Protein AF-A0A7V4MJG8-F1 (afdb_monomer_lite)

Structure (mmCIF, N/CA/C/O backbone):
data_AF-A0A7V4MJG8-F1
#
_entry.id   AF-A0A7V4MJG8-F1
#
loop_
_atom_site.group_PDB
_atom_site.id
_atom_site.type_symbol
_atom_site.label_atom_id
_atom_site.label_alt_id
_atom_site.label_comp_id
_atom_site.label_asym_id
_atom_site.label_entity_id
_atom_site.label_seq_id
_atom_site.pdbx_PDB_ins_code
_atom_site.Cartn_x
_atom_site.Cartn_y
_atom_site.Cartn_z
_atom_site.occupancy
_atom_site.B_iso_or_equiv
_atom_site.auth_seq_id
_atom_site.auth_comp_id
_atom_site.auth_asym_id
_atom_site.auth_atom_id
_atom_site.pdbx_PDB_model_num
ATOM 1 N N . MET A 1 1 ? 12.606 0.754 -35.079 1.00 36.66 1 MET A N 1
ATOM 2 C CA . MET A 1 1 ? 11.624 1.736 -34.566 1.00 36.66 1 MET A CA 1
ATOM 3 C C . MET A 1 1 ? 11.185 1.273 -33.185 1.00 36.66 1 MET A C 1
ATOM 5 O O . MET A 1 1 ? 10.649 0.181 -33.093 1.00 36.66 1 MET A O 1
ATOM 9 N N . ARG A 1 2 ? 11.483 2.028 -32.120 1.00 32.75 2 ARG A N 1
ATOM 10 C CA . ARG A 1 2 ? 10.959 1.767 -30.766 1.00 32.75 2 ARG A CA 1
ATOM 11 C C . ARG A 1 2 ? 9.805 2.747 -30.515 1.00 32.75 2 ARG A C 1
ATOM 13 O O . ARG A 1 2 ? 9.982 3.919 -30.858 1.00 32.75 2 ARG A O 1
ATOM 20 N N . PRO A 1 3 ? 8.649 2.321 -29.986 1.00 33.59 3 PRO A N 1
ATOM 21 C CA . PRO A 1 3 ? 7.562 3.246 -29.702 1.00 33.59 3 PRO A CA 1
ATOM 22 C C . PRO A 1 3 ? 7.971 4.173 -28.550 1.00 33.59 3 PRO A C 1
ATOM 24 O O . PRO A 1 3 ? 8.500 3.729 -27.533 1.00 33.59 3 PRO A O 1
ATOM 27 N N . ARG A 1 4 ? 7.762 5.479 -28.742 1.00 41.59 4 ARG A N 1
ATOM 28 C CA . ARG A 1 4 ? 7.875 6.488 -27.685 1.00 41.59 4 ARG A CA 1
ATOM 29 C C . ARG A 1 4 ? 6.667 6.323 -26.768 1.00 41.59 4 ARG A C 1
ATOM 31 O O . ARG A 1 4 ? 5.539 6.465 -27.235 1.00 41.59 4 ARG A O 1
ATOM 38 N N . VAL A 1 5 ? 6.907 6.011 -25.497 1.00 37.72 5 VAL A N 1
ATOM 39 C CA . VAL A 1 5 ? 5.868 5.999 -24.460 1.00 37.72 5 VAL A CA 1
ATOM 40 C C . VAL A 1 5 ? 5.345 7.429 -24.333 1.00 37.72 5 VAL A C 1
ATOM 42 O O . VAL A 1 5 ? 6.097 8.353 -24.023 1.00 37.72 5 VAL A O 1
ATOM 45 N N . GLY A 1 6 ? 4.086 7.613 -24.722 1.00 36.56 6 GLY A N 1
ATOM 46 C CA . GLY A 1 6 ? 3.422 8.905 -24.784 1.00 36.56 6 GLY A CA 1
ATOM 47 C C . GLY A 1 6 ? 3.215 9.508 -23.398 1.00 36.56 6 GLY A C 1
ATOM 48 O O . GLY A 1 6 ? 2.909 8.812 -22.436 1.00 36.56 6 GLY A O 1
ATOM 49 N N . ILE A 1 7 ? 3.385 10.825 -23.347 1.00 41.25 7 ILE A N 1
ATOM 50 C CA . ILE A 1 7 ? 3.084 11.721 -22.231 1.00 41.25 7 ILE A CA 1
ATOM 51 C C . ILE A 1 7 ? 1.662 11.446 -21.712 1.00 41.25 7 ILE A C 1
ATOM 53 O O . ILE A 1 7 ? 0.696 11.562 -22.466 1.00 41.25 7 ILE A O 1
ATOM 57 N N . ILE A 1 8 ? 1.540 11.094 -20.430 1.00 45.66 8 ILE A N 1
ATOM 58 C CA . ILE A 1 8 ? 0.254 10.983 -19.732 1.00 45.66 8 ILE A CA 1
ATOM 59 C C . ILE A 1 8 ? -0.280 12.406 -19.514 1.00 45.66 8 ILE A C 1
ATOM 61 O O . ILE A 1 8 ? 0.387 13.247 -18.913 1.00 45.66 8 ILE A O 1
ATOM 65 N N . ILE A 1 9 ? -1.468 12.689 -20.051 1.00 39.28 9 ILE A N 1
ATOM 66 C CA . ILE A 1 9 ? -2.160 13.975 -19.910 1.00 39.28 9 ILE A CA 1
ATOM 67 C C . ILE A 1 9 ? -2.747 14.049 -18.494 1.00 39.28 9 ILE A C 1
ATOM 69 O O . ILE A 1 9 ? -3.646 13.278 -18.163 1.00 39.28 9 ILE A O 1
ATOM 73 N N . PHE A 1 10 ? -2.257 14.977 -17.668 1.00 41.47 10 PHE A N 1
ATOM 74 C CA . PHE A 1 10 ? -2.849 15.285 -16.363 1.00 41.47 10 PHE A CA 1
ATOM 75 C C . PHE A 1 10 ? -4.221 15.943 -16.563 1.00 41.47 10 PHE A C 1
ATOM 77 O O . PHE A 1 10 ? -4.319 17.043 -17.110 1.00 41.47 10 PHE A O 1
ATOM 84 N N . ARG A 1 11 ? -5.287 15.262 -16.136 1.00 45.50 11 ARG A N 1
ATOM 85 C CA . ARG A 1 11 ? -6.617 15.859 -15.957 1.00 45.50 11 ARG A CA 1
ATOM 86 C C . ARG A 1 11 ? -6.638 16.582 -14.604 1.00 45.50 11 ARG A C 1
ATOM 88 O O . ARG A 1 11 ? -5.911 16.199 -13.693 1.00 45.50 11 ARG A O 1
ATOM 95 N N . GLU A 1 12 ? -7.419 17.651 -14.486 1.00 36.53 12 GLU A N 1
ATOM 96 C CA . GLU A 1 12 ? -7.541 18.433 -13.250 1.00 36.53 12 GLU A CA 1
ATOM 97 C C . GLU A 1 12 ? -8.187 17.578 -12.144 1.00 36.53 12 GLU A C 1
ATOM 99 O O . GLU A 1 12 ? -9.383 17.286 -12.190 1.00 36.53 12 GLU A O 1
ATOM 104 N N . ILE A 1 13 ? -7.368 17.130 -11.188 1.00 46.81 13 ILE A N 1
ATOM 105 C CA . ILE A 1 13 ? -7.771 16.238 -10.097 1.00 46.81 13 ILE A CA 1
ATOM 106 C C . ILE A 1 13 ? -8.425 17.063 -8.986 1.00 46.81 13 ILE A C 1
ATOM 108 O O . ILE A 1 13 ? -7.789 17.950 -8.409 1.00 46.81 13 ILE A O 1
ATOM 112 N N . LYS A 1 14 ? -9.684 16.771 -8.639 1.00 46.91 14 LYS A N 1
ATOM 113 C CA . LYS A 1 14 ? -10.296 17.331 -7.422 1.00 46.91 14 LYS A CA 1
ATOM 114 C C . LYS A 1 14 ? -9.625 16.699 -6.200 1.00 46.91 14 LYS A C 1
ATOM 116 O O . LYS A 1 14 ? -9.499 15.480 -6.142 1.00 46.91 14 LYS A O 1
ATOM 121 N N . MET A 1 15 ? -9.224 17.517 -5.222 1.00 53.06 15 MET A N 1
ATOM 122 C CA . MET A 1 15 ? -8.421 17.082 -4.064 1.00 53.06 15 MET A CA 1
ATOM 123 C C . MET A 1 15 ? -9.049 15.906 -3.290 1.00 53.06 15 MET A C 1
ATOM 125 O O . MET A 1 15 ? -8.324 15.037 -2.815 1.00 53.06 15 MET A O 1
ATOM 129 N N . ASP A 1 16 ? -10.383 15.833 -3.247 1.00 57.41 16 ASP A N 1
ATOM 130 C CA . ASP A 1 16 ? -11.144 14.770 -2.573 1.00 57.41 16 ASP A CA 1
ATOM 131 C C . ASP A 1 16 ? -10.968 13.380 -3.220 1.00 57.41 16 ASP A C 1
ATOM 133 O O . ASP A 1 16 ? -11.203 12.364 -2.571 1.00 57.41 16 ASP A O 1
ATOM 137 N N . ASN A 1 17 ? -10.507 13.331 -4.476 1.00 73.69 17 ASN A N 1
ATOM 138 C CA . ASN A 1 17 ? -10.297 12.108 -5.256 1.00 73.69 17 ASN A CA 1
ATOM 139 C C 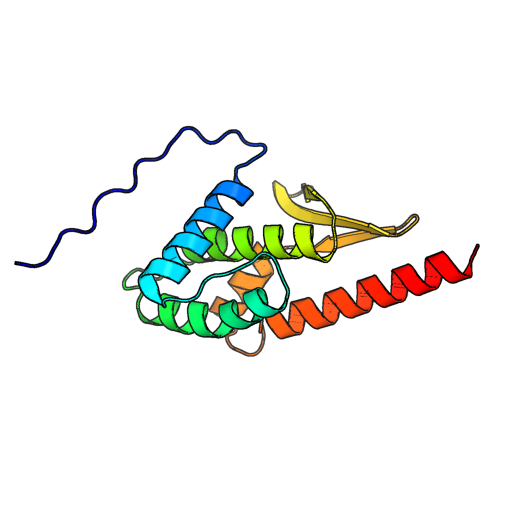. ASN A 1 17 ? -8.822 11.859 -5.599 1.00 73.69 17 ASN A C 1
ATOM 141 O O . ASN A 1 17 ? -8.526 10.942 -6.362 1.00 73.69 17 ASN A O 1
ATOM 145 N N . TYR A 1 18 ? -7.891 12.655 -5.059 1.00 87.69 18 TYR A N 1
ATOM 146 C CA . TYR A 1 18 ? -6.494 12.627 -5.495 1.00 87.69 18 TYR A CA 1
ATOM 147 C C . TYR A 1 18 ? -5.878 11.229 -5.412 1.00 87.69 18 TYR A C 1
ATOM 149 O O . TYR A 1 18 ? -5.375 10.714 -6.408 1.00 87.69 18 TYR A O 1
ATOM 157 N N . PHE A 1 19 ? -5.984 10.567 -4.262 1.00 94.94 19 PHE A N 1
ATOM 158 C CA . PHE A 1 19 ? -5.430 9.221 -4.100 1.00 94.94 19 PHE A CA 1
ATOM 159 C C . PHE A 1 19 ? -6.237 8.144 -4.817 1.00 94.94 19 PHE A C 1
ATOM 161 O O . PHE A 1 19 ? -5.644 7.206 -5.339 1.00 94.94 19 PHE A O 1
ATOM 168 N N . SER A 1 20 ? -7.556 8.296 -4.931 1.00 94.25 20 SER A N 1
ATOM 169 C CA . SER A 1 20 ? -8.375 7.369 -5.714 1.00 94.25 20 SER A CA 1
ATOM 170 C C . SER A 1 20 ? -7.965 7.367 -7.192 1.00 94.25 20 SER A C 1
ATOM 172 O O . SER A 1 20 ? -7.867 6.306 -7.797 1.00 94.25 20 SER A O 1
ATOM 174 N N . GLU A 1 21 ? -7.619 8.518 -7.773 1.00 94.62 21 GLU A N 1
ATOM 175 C CA . GLU A 1 21 ? -7.139 8.577 -9.159 1.00 94.62 21 GLU A CA 1
ATOM 176 C C . GLU A 1 21 ? -5.772 7.898 -9.340 1.00 94.62 21 GLU A C 1
ATOM 178 O O . GLU A 1 21 ? -5.594 7.121 -10.278 1.00 94.62 21 GLU A O 1
ATOM 183 N N . TYR A 1 22 ? -4.817 8.108 -8.426 1.00 95.88 22 TYR A N 1
ATOM 184 C CA . TYR A 1 22 ? -3.533 7.389 -8.476 1.00 95.88 22 TYR A CA 1
ATOM 185 C C . TYR A 1 22 ? -3.684 5.888 -8.222 1.00 95.88 22 TYR A C 1
ATOM 187 O O . TYR A 1 22 ? -2.953 5.095 -8.819 1.00 95.88 22 TYR A O 1
ATOM 195 N N . ALA A 1 23 ? -4.630 5.488 -7.371 1.00 97.12 23 ALA A N 1
ATOM 196 C CA . ALA A 1 23 ? -4.968 4.090 -7.161 1.00 97.12 23 ALA A CA 1
ATOM 197 C C . ALA A 1 23 ? -5.505 3.451 -8.451 1.00 97.12 23 ALA A C 1
ATOM 199 O O . ALA A 1 23 ? -5.015 2.395 -8.846 1.00 97.12 23 ALA A O 1
ATOM 200 N N . GLU A 1 24 ? -6.416 4.111 -9.171 1.00 96.94 24 GLU A N 1
ATOM 201 C CA . GLU A 1 24 ? -6.909 3.615 -10.464 1.00 96.94 24 GLU A CA 1
ATOM 202 C C . GLU A 1 24 ? -5.805 3.566 -11.528 1.00 96.94 24 GLU A C 1
ATOM 204 O O . GLU A 1 24 ? -5.673 2.567 -12.236 1.00 96.94 24 GLU A O 1
ATOM 209 N N . ILE A 1 25 ? -4.936 4.581 -11.598 1.00 95.81 25 ILE A N 1
ATOM 210 C CA . ILE A 1 25 ? -3.766 4.550 -12.491 1.00 95.81 25 ILE A CA 1
ATOM 211 C C . ILE A 1 25 ? -2.875 3.346 -12.166 1.00 95.81 25 ILE A C 1
ATOM 213 O O . ILE A 1 25 ? -2.389 2.676 -13.084 1.00 95.81 25 ILE A O 1
ATOM 217 N N . ASN A 1 26 ? -2.655 3.046 -10.882 1.00 96.56 26 ASN A N 1
ATOM 218 C CA . ASN A 1 26 ? -1.896 1.870 -10.468 1.00 96.56 26 ASN A CA 1
ATOM 219 C C . ASN A 1 26 ? -2.573 0.576 -10.946 1.00 96.56 26 ASN A C 1
ATOM 221 O O . ASN A 1 26 ? -1.908 -0.228 -11.600 1.00 96.56 26 ASN A O 1
ATOM 225 N N . ARG A 1 27 ? -3.883 0.413 -10.718 1.00 97.94 27 ARG A N 1
ATOM 226 C CA . ARG A 1 27 ? -4.659 -0.753 -11.181 1.00 97.94 27 ARG A CA 1
ATOM 227 C C . ARG A 1 27 ? -4.555 -0.948 -12.689 1.00 97.94 27 ARG A C 1
ATOM 229 O O . ARG A 1 27 ? -4.219 -2.038 -13.149 1.00 97.94 27 ARG A O 1
ATOM 236 N N . GLU A 1 28 ? -4.775 0.111 -13.464 1.00 97.56 28 GLU A N 1
ATOM 237 C CA . GLU A 1 28 ? -4.667 0.055 -14.921 1.00 97.56 28 GLU A CA 1
ATOM 238 C C . GLU A 1 28 ? -3.254 -0.298 -15.389 1.00 97.56 28 GLU A C 1
ATOM 240 O O . GLU A 1 28 ? -3.081 -1.056 -16.345 1.00 97.56 28 GLU A O 1
ATOM 245 N N . THR A 1 29 ? -2.238 0.271 -14.741 1.00 93.75 29 THR A N 1
ATOM 246 C CA . THR A 1 29 ? -0.834 0.020 -15.077 1.00 93.75 29 THR A CA 1
ATOM 247 C C . THR A 1 29 ? -0.475 -1.429 -14.793 1.00 93.75 29 THR A C 1
ATOM 249 O O . THR A 1 29 ? 0.117 -2.088 -15.647 1.00 93.75 29 THR A O 1
ATOM 252 N N . VAL A 1 30 ? -0.884 -1.950 -13.635 1.00 95.62 30 VAL A N 1
ATOM 253 C CA . VAL A 1 30 ? -0.663 -3.347 -13.264 1.00 95.62 30 VAL A CA 1
ATOM 254 C C . VAL A 1 30 ? -1.388 -4.283 -14.226 1.00 95.62 30 VAL A C 1
ATOM 256 O O . VAL A 1 30 ? -0.770 -5.221 -14.729 1.00 95.62 30 VAL A O 1
ATOM 259 N N . LYS A 1 31 ? -2.640 -3.986 -14.586 1.00 97.25 31 LYS A N 1
ATOM 260 C CA . LYS A 1 31 ? -3.379 -4.783 -15.569 1.00 97.25 31 LYS A CA 1
ATOM 261 C C . LYS A 1 31 ? -2.685 -4.805 -16.927 1.00 97.25 31 LYS A C 1
ATOM 263 O O . LYS A 1 31 ? -2.540 -5.865 -17.522 1.00 97.25 31 LYS A O 1
ATOM 268 N N . LYS A 1 32 ? -2.215 -3.656 -17.415 1.00 96.19 32 LYS A N 1
ATOM 269 C CA . LYS A 1 32 ? -1.533 -3.560 -18.718 1.00 96.19 32 LYS A CA 1
ATOM 270 C C . LYS A 1 32 ? -0.164 -4.247 -18.721 1.00 96.19 32 LYS A C 1
ATOM 272 O O . LYS A 1 32 ? 0.199 -4.839 -19.732 1.00 96.19 32 LYS A O 1
ATOM 277 N N . ALA A 1 33 ? 0.598 -4.143 -17.633 1.00 93.62 33 ALA A N 1
ATOM 278 C CA . ALA A 1 33 ? 1.974 -4.638 -17.571 1.00 93.62 33 ALA A CA 1
ATOM 279 C C . ALA A 1 33 ? 2.083 -6.110 -17.139 1.00 93.62 33 ALA A C 1
ATOM 281 O O . ALA A 1 33 ? 2.990 -6.803 -17.591 1.00 93.62 33 ALA A O 1
ATOM 282 N N . PHE A 1 34 ? 1.166 -6.586 -16.294 1.00 94.50 34 PHE A N 1
ATOM 283 C CA . PHE A 1 34 ? 1.238 -7.908 -15.659 1.00 94.50 34 PHE A CA 1
ATOM 284 C C . PHE A 1 34 ? 0.017 -8.797 -15.933 1.00 94.50 34 PHE A C 1
ATOM 286 O O . PHE A 1 34 ? -0.006 -9.934 -15.479 1.00 94.50 34 PHE A O 1
ATOM 293 N N . ASP A 1 35 ? -1.002 -8.293 -16.637 1.00 96.69 35 ASP A N 1
ATOM 294 C CA . ASP A 1 35 ? -2.304 -8.954 -16.841 1.00 96.69 35 ASP A CA 1
ATOM 295 C C . ASP A 1 35 ? -3.072 -9.285 -15.540 1.00 96.69 35 ASP A C 1
ATOM 297 O O . ASP A 1 35 ? -4.059 -10.021 -15.538 1.00 96.69 35 ASP A O 1
ATOM 301 N N . ILE A 1 36 ? -2.682 -8.669 -14.422 1.00 97.00 36 ILE A N 1
ATOM 302 C CA . ILE A 1 36 ? -3.323 -8.836 -13.112 1.00 97.00 36 ILE A CA 1
ATOM 303 C C . ILE A 1 36 ? -4.402 -7.766 -12.940 1.00 97.00 36 ILE A C 1
ATOM 305 O O . ILE A 1 36 ? -4.118 -6.574 -13.031 1.00 97.00 36 ILE A O 1
ATOM 309 N N . ASP A 1 37 ? -5.641 -8.184 -12.684 1.00 97.25 37 ASP A N 1
ATOM 310 C CA . ASP A 1 37 ? -6.720 -7.266 -12.311 1.00 97.25 37 ASP A CA 1
ATOM 311 C C . ASP A 1 37 ? -6.747 -7.110 -10.789 1.00 97.25 37 ASP A C 1
ATOM 313 O O . ASP A 1 37 ? -7.055 -8.054 -10.061 1.00 97.25 37 ASP A O 1
ATOM 317 N N . LEU A 1 38 ? -6.354 -5.933 -10.307 1.00 97.44 38 LEU A N 1
ATOM 318 C CA . LEU A 1 38 ? -6.341 -5.632 -8.881 1.00 97.44 38 LEU A CA 1
ATOM 319 C C . LEU A 1 38 ? -7.724 -5.148 -8.443 1.00 97.44 38 LEU A C 1
ATOM 321 O O . LEU A 1 38 ? -8.287 -4.241 -9.051 1.00 97.44 38 LEU A O 1
ATOM 325 N N . GLY A 1 39 ? -8.243 -5.693 -7.348 1.00 97.19 39 GLY A N 1
ATOM 326 C CA . GLY A 1 39 ? -9.355 -5.130 -6.583 1.00 97.19 39 GLY A CA 1
ATOM 327 C C . GLY A 1 39 ? -8.869 -4.383 -5.338 1.00 97.19 39 GLY A C 1
ATOM 328 O O . GLY A 1 39 ? -7.703 -4.447 -4.966 1.00 97.19 39 GLY A O 1
ATOM 329 N N . TYR A 1 40 ? -9.769 -3.698 -4.638 1.00 97.25 40 TYR A N 1
ATOM 330 C CA . TYR A 1 40 ? -9.461 -3.085 -3.340 1.00 97.25 40 TYR A CA 1
ATOM 331 C C . TYR A 1 40 ? -9.697 -4.086 -2.203 1.00 97.25 40 TYR A C 1
ATOM 333 O O . TYR A 1 40 ? -10.628 -3.947 -1.418 1.00 97.25 40 TYR A O 1
ATOM 341 N N . ASN A 1 41 ? -8.891 -5.151 -2.177 1.00 95.69 41 ASN A N 1
ATOM 342 C CA . ASN A 1 41 ? -9.006 -6.253 -1.221 1.00 95.69 41 ASN A CA 1
ATOM 343 C C . ASN A 1 41 ? -7.630 -6.817 -0.821 1.00 95.69 41 ASN A C 1
ATOM 345 O O . ASN A 1 41 ? -6.607 -6.524 -1.444 1.00 95.69 41 ASN A O 1
ATOM 349 N N . GLU A 1 42 ? -7.609 -7.646 0.223 1.00 95.62 42 GLU A N 1
ATOM 350 C CA . GLU A 1 42 ? -6.377 -8.239 0.762 1.00 95.62 42 GLU A CA 1
ATOM 351 C C . GLU A 1 42 ? -5.619 -9.111 -0.252 1.00 95.62 42 GLU A C 1
ATOM 353 O O . GLU A 1 42 ? -4.390 -9.067 -0.299 1.00 95.62 42 GLU A O 1
ATOM 358 N N . GLU A 1 43 ? -6.333 -9.857 -1.100 1.00 96.75 43 GLU A N 1
ATOM 359 C CA . GLU A 1 43 ? -5.719 -10.654 -2.171 1.00 96.75 43 GLU A CA 1
ATOM 360 C C . GLU A 1 43 ? -4.874 -9.769 -3.096 1.00 96.75 43 GLU A C 1
ATOM 362 O O . GLU A 1 43 ? -3.714 -10.072 -3.378 1.00 96.75 43 GLU A O 1
ATOM 367 N N . SER A 1 44 ? -5.417 -8.616 -3.485 1.00 97.81 44 SER A N 1
ATOM 368 C CA . SER A 1 44 ? -4.745 -7.666 -4.370 1.00 97.81 44 SER A CA 1
ATOM 369 C C . SER A 1 44 ? -3.549 -6.986 -3.709 1.00 97.81 44 SER A C 1
ATOM 371 O O . SER A 1 44 ? -2.524 -6.766 -4.356 1.00 97.81 44 SER A O 1
ATOM 373 N N . ILE A 1 45 ? -3.627 -6.724 -2.399 1.00 97.94 45 ILE A N 1
ATOM 374 C CA . ILE A 1 45 ? -2.477 -6.269 -1.601 1.00 97.94 45 ILE A CA 1
ATOM 375 C C . ILE A 1 45 ? -1.335 -7.299 -1.663 1.00 97.94 45 ILE A C 1
ATOM 377 O O . ILE A 1 45 ? -0.160 -6.925 -1.699 1.00 97.94 45 ILE A O 1
ATOM 381 N N . GLY A 1 46 ? -1.663 -8.592 -1.733 1.00 97.19 46 GLY A N 1
ATOM 382 C CA . GLY A 1 46 ? -0.692 -9.677 -1.861 1.00 97.19 46 GLY A CA 1
ATOM 383 C C . GLY A 1 46 ? 0.174 -9.614 -3.121 1.00 97.19 46 GLY A C 1
ATOM 384 O O . GLY A 1 46 ? 1.323 -10.059 -3.088 1.00 97.19 46 GLY A O 1
ATOM 385 N N . PHE A 1 47 ? -0.315 -9.001 -4.202 1.00 97.81 47 PHE A N 1
ATOM 386 C CA . PHE A 1 47 ? 0.459 -8.825 -5.432 1.00 97.81 47 PHE A CA 1
ATOM 387 C C . PHE A 1 47 ? 1.427 -7.636 -5.387 1.00 97.81 47 PHE A C 1
ATOM 389 O O . PHE A 1 47 ? 2.343 -7.575 -6.205 1.00 97.81 47 PHE A O 1
ATOM 396 N N . LEU A 1 48 ? 1.289 -6.705 -4.436 1.00 97.25 48 LEU A N 1
ATOM 397 C CA . LEU A 1 48 ? 2.109 -5.488 -4.435 1.00 97.25 48 LEU A CA 1
ATOM 398 C C . LEU A 1 48 ? 3.586 -5.779 -4.183 1.00 97.25 48 LEU A C 1
ATOM 400 O O . LEU A 1 48 ? 4.436 -5.205 -4.851 1.00 97.25 48 LEU A O 1
ATOM 404 N N . ASP A 1 49 ? 3.905 -6.686 -3.258 1.00 96.88 49 ASP A N 1
ATOM 405 C CA . ASP A 1 49 ? 5.294 -7.027 -2.938 1.00 96.88 49 ASP A CA 1
ATOM 406 C C . ASP A 1 49 ? 6.103 -7.507 -4.164 1.00 96.88 49 ASP A C 1
ATOM 408 O O . ASP A 1 49 ? 7.178 -6.947 -4.391 1.00 96.88 49 ASP A O 1
ATOM 412 N N . PRO A 1 50 ? 5.650 -8.510 -4.948 1.00 96.31 50 PRO A N 1
ATOM 413 C CA . PRO A 1 50 ? 6.374 -8.943 -6.144 1.00 96.31 50 PRO A CA 1
ATOM 414 C C . PRO A 1 50 ? 6.327 -7.921 -7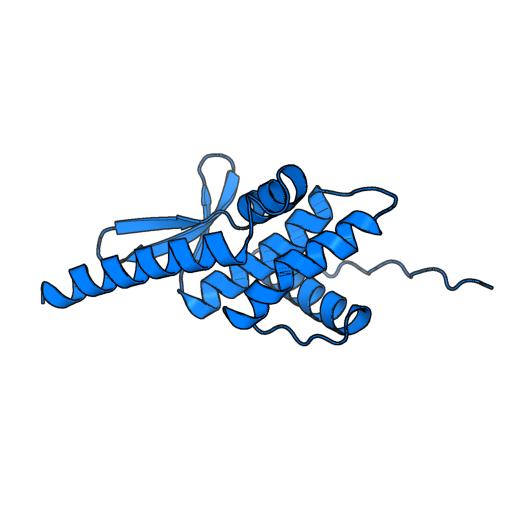.288 1.00 96.31 50 PRO A C 1
ATOM 416 O O . PRO A 1 50 ? 7.321 -7.767 -7.993 1.00 96.31 50 PRO A O 1
ATOM 419 N N . ILE A 1 51 ? 5.221 -7.188 -7.463 1.00 96.12 51 ILE A N 1
ATOM 420 C CA . ILE A 1 51 ? 5.129 -6.155 -8.507 1.00 96.12 51 ILE A CA 1
ATOM 421 C C . ILE A 1 51 ? 6.104 -5.007 -8.217 1.00 96.12 51 ILE A C 1
ATOM 423 O O . ILE A 1 51 ? 6.779 -4.536 -9.128 1.00 96.12 51 ILE A O 1
ATOM 427 N N . ILE A 1 52 ? 6.207 -4.560 -6.962 1.00 94.81 52 ILE A N 1
ATOM 428 C CA . ILE A 1 52 ? 7.151 -3.509 -6.561 1.00 94.81 52 ILE A CA 1
ATOM 429 C C . ILE A 1 52 ? 8.589 -3.954 -6.817 1.00 94.81 52 ILE A C 1
ATOM 431 O O . ILE A 1 52 ? 9.370 -3.148 -7.315 1.00 94.81 52 ILE A O 1
ATOM 435 N N . ASP A 1 53 ? 8.939 -5.211 -6.517 1.00 93.62 53 ASP A N 1
ATOM 436 C CA . ASP A 1 53 ? 10.278 -5.736 -6.809 1.00 93.62 53 ASP A CA 1
ATOM 437 C C . ASP A 1 53 ? 10.594 -5.647 -8.315 1.00 93.62 53 ASP A C 1
ATOM 439 O O . ASP A 1 53 ? 11.666 -5.162 -8.683 1.00 93.62 53 ASP A O 1
ATOM 443 N N . GLU A 1 54 ? 9.653 -6.038 -9.181 1.00 92.94 54 GLU A N 1
ATOM 444 C CA . GLU A 1 54 ? 9.830 -5.983 -10.639 1.00 92.94 54 GLU A CA 1
ATOM 445 C C . GLU A 1 54 ? 9.916 -4.537 -11.154 1.00 92.94 54 GLU A C 1
ATOM 447 O O . GLU A 1 54 ? 10.859 -4.167 -11.854 1.00 92.94 54 GLU A O 1
ATOM 452 N N . VAL A 1 55 ? 8.967 -3.680 -10.766 1.00 90.19 55 VAL A N 1
ATOM 453 C CA . VAL A 1 55 ? 8.930 -2.269 -11.183 1.00 90.19 55 VAL A CA 1
ATOM 454 C C . VAL A 1 55 ? 10.186 -1.531 -10.719 1.00 90.19 55 VAL A C 1
ATOM 456 O O . VAL A 1 55 ? 10.749 -0.734 -11.470 1.00 90.19 55 VAL A O 1
ATOM 459 N N . TRP A 1 56 ? 10.654 -1.798 -9.499 1.00 90.19 56 TRP A N 1
ATOM 460 C CA . TRP A 1 56 ? 11.865 -1.182 -8.964 1.00 90.19 56 TRP A CA 1
ATOM 461 C C . TRP A 1 56 ? 13.132 -1.653 -9.679 1.00 90.19 56 TRP A C 1
ATOM 463 O O . TRP A 1 56 ? 14.043 -0.851 -9.891 1.00 90.19 56 TRP A O 1
ATOM 473 N N . ALA A 1 57 ? 13.193 -2.928 -10.072 1.00 88.56 57 ALA A N 1
ATOM 474 C CA . ALA A 1 57 ? 14.313 -3.478 -10.828 1.00 88.56 57 ALA A CA 1
ATOM 475 C C . ALA A 1 57 ? 14.395 -2.912 -12.256 1.00 88.56 57 ALA A C 1
ATOM 477 O O . ALA A 1 57 ? 15.497 -2.679 -12.750 1.00 88.56 57 ALA A O 1
ATOM 478 N N . LEU A 1 58 ? 13.248 -2.661 -12.895 1.00 83.94 58 LEU A N 1
ATOM 479 C CA . LEU A 1 58 ? 13.151 -2.138 -14.264 1.00 83.94 58 LEU A CA 1
ATOM 480 C C . LEU A 1 58 ? 13.247 -0.606 -14.362 1.00 83.94 58 LEU A C 1
ATOM 482 O O . LEU A 1 58 ? 13.362 -0.063 -15.460 1.00 83.94 58 LEU A O 1
ATOM 486 N N . SER A 1 59 ? 13.162 0.113 -13.242 1.00 78.00 59 SER A N 1
ATOM 487 C CA . SER A 1 59 ? 13.168 1.577 -13.240 1.00 78.00 59 SER A CA 1
ATOM 488 C C . SER A 1 59 ? 14.584 2.136 -13.410 1.00 78.00 59 SER A C 1
ATOM 490 O O . SER A 1 59 ? 15.333 2.254 -12.439 1.00 78.00 59 SER A O 1
ATOM 492 N N . ASP A 1 60 ? 14.924 2.559 -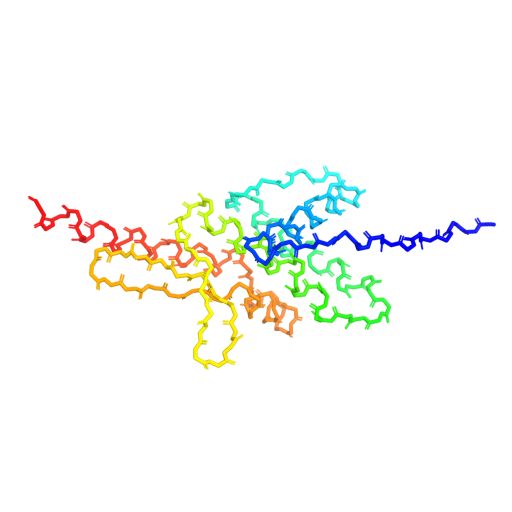14.633 1.00 68.38 60 ASP A N 1
ATOM 493 C CA . ASP A 1 60 ? 16.209 3.204 -14.966 1.00 68.38 60 ASP A CA 1
ATOM 494 C C . ASP A 1 60 ? 16.508 4.441 -14.096 1.00 68.38 60 ASP A C 1
ATOM 496 O O . ASP A 1 60 ? 17.664 4.752 -13.811 1.00 68.38 60 ASP A O 1
ATOM 500 N N . ALA A 1 61 ? 15.460 5.151 -13.662 1.00 61.62 61 ALA A N 1
ATOM 501 C CA . ALA A 1 61 ? 15.563 6.389 -12.891 1.00 61.62 61 ALA A CA 1
ATOM 502 C C . ALA A 1 61 ? 15.289 6.220 -11.387 1.00 61.62 61 ALA A C 1
ATOM 504 O O . ALA A 1 61 ? 15.430 7.197 -10.654 1.00 61.62 61 ALA A O 1
ATOM 505 N N . LYS A 1 62 ? 14.900 5.020 -10.922 1.00 70.81 62 LYS A N 1
ATOM 506 C CA . LYS A 1 62 ? 14.569 4.725 -9.514 1.00 70.81 62 LYS A CA 1
ATOM 507 C C . LYS A 1 62 ? 13.796 5.858 -8.825 1.00 70.81 62 LYS A C 1
ATOM 509 O O . LYS A 1 62 ? 14.199 6.373 -7.782 1.00 70.81 62 LYS A O 1
ATOM 514 N N . ASP A 1 63 ? 12.671 6.248 -9.421 1.00 86.81 63 ASP A N 1
ATOM 515 C CA . ASP A 1 63 ? 11.814 7.306 -8.882 1.00 86.81 63 ASP A CA 1
ATOM 516 C C . ASP A 1 63 ? 10.975 6.781 -7.708 1.00 86.81 63 ASP A C 1
ATOM 518 O O . ASP A 1 63 ? 9.813 6.389 -7.852 1.00 86.81 63 ASP A O 1
ATOM 522 N N . LEU A 1 64 ? 11.605 6.762 -6.530 1.00 90.94 64 LEU A N 1
ATOM 523 C CA . LEU A 1 64 ? 10.986 6.352 -5.272 1.00 90.94 64 LEU A CA 1
ATOM 524 C C . LEU A 1 64 ? 9.673 7.101 -5.033 1.00 90.94 64 LEU A C 1
ATOM 526 O O . LEU A 1 64 ? 8.693 6.490 -4.626 1.00 90.94 64 LEU A O 1
ATOM 530 N N . LYS A 1 65 ? 9.626 8.405 -5.325 1.00 91.69 65 LYS A N 1
ATOM 531 C CA . LYS A 1 65 ? 8.459 9.238 -5.032 1.00 91.69 65 LYS A CA 1
ATOM 532 C C . LYS A 1 65 ? 7.253 8.822 -5.869 1.00 91.69 65 LYS A C 1
ATOM 534 O O . LYS A 1 65 ? 6.163 8.672 -5.321 1.00 91.69 65 LYS A O 1
ATOM 539 N N . SER A 1 66 ? 7.435 8.618 -7.171 1.00 90.94 66 SER A N 1
ATOM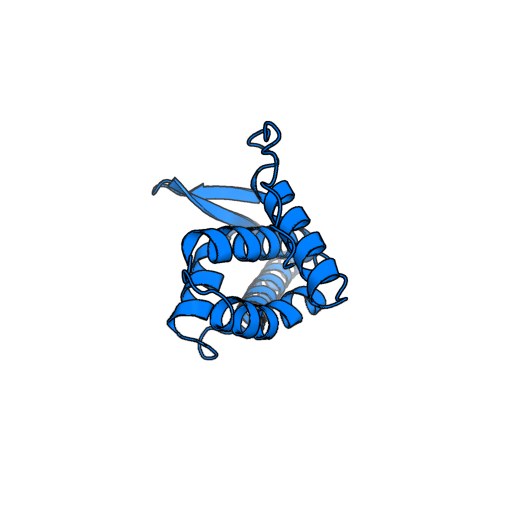 540 C CA . SER A 1 66 ? 6.336 8.218 -8.059 1.00 90.94 66 SER A CA 1
ATOM 541 C C . SER A 1 66 ? 5.833 6.806 -7.764 1.00 90.94 66 SER A C 1
ATOM 543 O O . SER A 1 66 ? 4.624 6.573 -7.760 1.00 90.94 66 SER A O 1
ATOM 545 N N . ILE A 1 67 ? 6.739 5.870 -7.459 1.00 92.50 67 ILE A N 1
ATOM 546 C CA . ILE A 1 67 ? 6.365 4.498 -7.085 1.00 92.50 67 ILE A CA 1
ATOM 547 C C . ILE A 1 67 ? 5.619 4.513 -5.749 1.00 92.50 67 ILE A C 1
ATOM 549 O O . ILE A 1 67 ? 4.519 3.969 -5.659 1.00 92.50 67 ILE A O 1
ATOM 553 N N . THR A 1 68 ? 6.154 5.196 -4.737 1.00 95.75 68 THR A N 1
ATOM 554 C CA . THR A 1 68 ? 5.480 5.372 -3.448 1.00 95.75 68 THR A CA 1
ATOM 555 C C . THR A 1 68 ? 4.098 5.983 -3.616 1.00 95.75 68 THR A C 1
ATOM 557 O O . THR A 1 68 ? 3.149 5.490 -3.016 1.00 95.75 68 THR A O 1
ATOM 560 N N . LEU A 1 69 ? 3.951 7.014 -4.450 1.00 95.56 69 LEU A N 1
ATOM 561 C CA . LEU A 1 69 ? 2.658 7.646 -4.677 1.00 95.56 69 LEU A CA 1
ATOM 562 C C . LEU A 1 69 ? 1.653 6.669 -5.297 1.00 95.56 69 LEU A C 1
ATOM 564 O O . LEU A 1 69 ? 0.548 6.548 -4.779 1.00 95.56 69 LEU A O 1
ATOM 568 N N . LEU A 1 70 ? 2.018 5.947 -6.359 1.00 95.25 70 LEU A N 1
ATOM 569 C CA . LEU A 1 70 ? 1.109 5.013 -7.034 1.00 95.25 70 LEU A CA 1
ATOM 570 C C . LEU A 1 70 ? 0.706 3.842 -6.132 1.00 95.25 70 LEU A C 1
ATOM 572 O O . LEU A 1 70 ? -0.480 3.593 -5.918 1.00 95.25 70 LEU A O 1
ATOM 576 N N . PHE A 1 71 ? 1.693 3.135 -5.584 1.00 97.69 71 PHE A N 1
ATOM 577 C CA . PHE A 1 71 ? 1.445 1.951 -4.763 1.00 97.69 71 PHE A CA 1
ATOM 578 C C . PHE A 1 71 ? 0.865 2.314 -3.394 1.00 97.69 71 PHE A C 1
ATOM 580 O O . PHE A 1 71 ? 0.013 1.592 -2.884 1.00 97.69 71 PHE A O 1
ATOM 587 N N . GLY A 1 72 ? 1.282 3.438 -2.807 1.00 97.94 72 GLY A N 1
ATOM 588 C CA . GLY A 1 72 ? 0.754 3.930 -1.536 1.00 97.94 72 GLY A CA 1
ATOM 589 C C . GLY A 1 72 ? -0.691 4.404 -1.663 1.00 97.94 72 GLY A C 1
ATOM 590 O O . GLY A 1 72 ? -1.503 4.110 -0.790 1.00 97.94 72 GLY A O 1
ATOM 591 N N . SER A 1 73 ? -1.048 5.045 -2.780 1.00 98.00 73 SER A N 1
ATOM 592 C CA . SER A 1 73 ? -2.442 5.421 -3.049 1.00 98.00 73 SER A CA 1
ATOM 593 C C . SER A 1 73 ? -3.327 4.187 -3.196 1.00 98.00 73 SER A C 1
ATOM 595 O O . SER A 1 73 ? -4.362 4.102 -2.540 1.00 98.00 73 SER A O 1
ATOM 597 N N . PHE A 1 74 ? -2.891 3.193 -3.980 1.00 98.31 74 PHE A N 1
ATOM 598 C CA . PHE A 1 74 ? -3.615 1.927 -4.106 1.00 98.31 74 PHE A CA 1
ATOM 599 C C . PHE A 1 74 ? -3.768 1.213 -2.758 1.00 98.31 74 PHE A C 1
ATOM 601 O O . PHE A 1 74 ? -4.870 0.798 -2.405 1.00 98.31 74 PHE A O 1
ATOM 608 N N . LEU A 1 75 ? -2.687 1.101 -1.978 1.00 98.44 75 LEU A N 1
ATOM 609 C CA . LEU A 1 75 ? -2.728 0.477 -0.656 1.00 98.44 75 LEU A CA 1
ATOM 610 C C . LEU A 1 75 ? -3.688 1.219 0.285 1.00 98.44 75 LEU A C 1
ATOM 612 O O . LEU A 1 75 ? -4.436 0.575 1.016 1.00 98.44 75 LEU A O 1
ATOM 616 N N . GLY A 1 76 ? -3.696 2.552 0.252 1.00 97.56 76 GLY A N 1
ATOM 617 C CA . GLY A 1 76 ? -4.635 3.368 1.016 1.00 97.56 76 GLY A CA 1
ATOM 618 C C . GLY A 1 76 ? -6.092 3.112 0.633 1.00 97.56 76 GLY A C 1
ATOM 619 O O . GLY A 1 76 ? -6.913 2.886 1.518 1.00 97.56 76 GLY A O 1
ATOM 620 N N . GLU A 1 77 ? -6.418 3.063 -0.662 1.00 97.69 77 GLU A N 1
ATOM 621 C CA . GLU A 1 77 ? -7.774 2.725 -1.121 1.00 97.69 77 GLU A CA 1
ATOM 622 C C . GLU A 1 77 ? -8.165 1.284 -0.761 1.00 97.69 77 GLU A C 1
ATOM 624 O O . GLU A 1 77 ? -9.290 1.050 -0.323 1.00 97.69 77 GLU A O 1
ATOM 629 N N . ALA A 1 78 ? -7.237 0.328 -0.852 1.00 97.75 78 ALA A N 1
ATOM 630 C CA . ALA A 1 78 ? -7.477 -1.053 -0.438 1.00 97.75 78 ALA A CA 1
ATOM 631 C C . ALA A 1 78 ? -7.752 -1.166 1.071 1.00 97.75 78 ALA A C 1
ATOM 633 O O . ALA A 1 78 ? -8.682 -1.859 1.475 1.00 97.75 78 ALA A O 1
ATOM 634 N N . ILE A 1 79 ? -7.004 -0.437 1.906 1.00 96.00 79 ILE A N 1
ATOM 635 C CA . ILE A 1 79 ? -7.269 -0.333 3.349 1.00 96.00 79 ILE A CA 1
ATOM 636 C C . ILE A 1 79 ? -8.652 0.277 3.594 1.00 96.00 79 ILE A C 1
ATOM 638 O O . ILE A 1 79 ? -9.411 -0.262 4.396 1.00 96.00 79 ILE A O 1
ATOM 642 N N . ARG A 1 80 ? -8.986 1.385 2.919 1.00 95.50 80 ARG A N 1
ATOM 643 C CA . ARG A 1 80 ? -10.284 2.060 3.077 1.00 95.50 80 ARG A CA 1
ATOM 644 C C . ARG A 1 80 ? -11.451 1.158 2.696 1.00 95.50 80 ARG A C 1
ATOM 646 O O . ARG A 1 80 ? -12.473 1.179 3.372 1.00 95.50 80 ARG A O 1
ATOM 653 N N . ALA A 1 81 ? -11.307 0.382 1.628 1.00 95.50 81 ALA A N 1
ATOM 654 C CA . ALA A 1 81 ? -12.340 -0.536 1.173 1.00 95.50 81 ALA A CA 1
ATOM 655 C C . ALA A 1 81 ? -12.501 -1.751 2.102 1.00 95.50 81 ALA A C 1
ATOM 657 O O . ALA A 1 81 ? -13.630 -2.146 2.378 1.00 95.50 81 ALA A O 1
ATOM 658 N N . ASP A 1 82 ? -11.396 -2.325 2.595 1.00 93.69 82 ASP A N 1
ATOM 659 C CA . ASP A 1 82 ? -11.417 -3.550 3.412 1.00 93.69 82 ASP A CA 1
ATOM 660 C C . ASP A 1 82 ? -11.731 -3.277 4.892 1.00 93.69 82 ASP A C 1
ATOM 662 O O . ASP A 1 82 ? -12.482 -4.020 5.518 1.00 93.69 82 ASP A O 1
ATOM 666 N N . LEU A 1 83 ? -11.173 -2.203 5.461 1.00 91.94 83 LEU A N 1
ATOM 667 C CA . LEU A 1 83 ? -11.240 -1.892 6.897 1.00 91.94 83 LEU A CA 1
ATOM 668 C C . LEU A 1 83 ? -12.034 -0.616 7.213 1.00 91.94 83 LEU A C 1
ATOM 670 O O . LEU A 1 83 ? -12.258 -0.305 8.384 1.00 91.94 83 LEU A O 1
ATOM 674 N N . GLY A 1 84 ? -12.446 0.139 6.195 1.00 90.38 84 GLY A N 1
ATOM 675 C CA . GLY A 1 84 ? -13.037 1.462 6.364 1.00 90.38 84 GLY A CA 1
ATOM 676 C C . GLY A 1 84 ? -11.998 2.553 6.639 1.00 90.38 84 GLY A C 1
ATOM 677 O O . GLY A 1 84 ? -10.798 2.405 6.410 1.00 90.38 84 GLY A O 1
ATOM 678 N N . GLY A 1 85 ? -12.475 3.682 7.158 1.00 91.00 85 GLY A N 1
ATOM 679 C CA . GLY A 1 85 ? -11.643 4.845 7.459 1.00 91.00 85 GLY A CA 1
ATOM 680 C C . GLY A 1 85 ? -11.576 5.870 6.328 1.00 91.00 85 GLY A C 1
ATOM 681 O O . GLY A 1 85 ? -12.165 5.715 5.257 1.00 91.00 85 GLY A O 1
ATOM 682 N N . ASN A 1 86 ? -10.878 6.968 6.602 1.00 93.25 86 ASN A N 1
ATOM 683 C CA . ASN A 1 86 ? -10.801 8.124 5.714 1.00 93.25 86 ASN A CA 1
ATOM 684 C C . ASN A 1 86 ? -9.365 8.616 5.587 1.00 93.25 86 ASN A C 1
ATOM 686 O O . ASN A 1 86 ? -8.591 8.528 6.540 1.00 93.25 86 ASN A O 1
ATOM 690 N N . TRP A 1 87 ? -9.037 9.193 4.431 1.00 95.31 87 TRP A N 1
ATOM 691 C CA . TRP A 1 87 ? -7.812 9.968 4.298 1.00 95.31 87 TRP A CA 1
ATOM 692 C C . TRP A 1 87 ? -7.822 11.125 5.293 1.00 95.31 87 TRP A C 1
ATOM 694 O O . TRP A 1 87 ? -8.778 11.895 5.386 1.00 95.31 87 TRP A O 1
ATOM 704 N N . HIS A 1 88 ? -6.736 11.235 6.035 1.00 94.12 88 HIS A N 1
ATOM 705 C CA . HIS A 1 88 ? -6.495 12.258 7.025 1.00 94.12 88 HIS A CA 1
ATOM 706 C C . HIS A 1 88 ? -5.109 12.838 6.790 1.00 94.12 88 HIS A C 1
ATOM 708 O O . HIS A 1 88 ? -4.175 12.121 6.435 1.00 94.12 88 HIS A O 1
ATOM 714 N N . LYS A 1 89 ? -4.984 14.149 6.976 1.00 93.75 89 LYS A N 1
ATOM 715 C CA . LYS A 1 89 ? -3.701 14.829 6.910 1.00 93.75 89 LYS A CA 1
ATOM 716 C C . LYS A 1 89 ? -3.210 15.067 8.330 1.00 93.75 89 LYS A C 1
ATOM 718 O O . LYS A 1 89 ? -3.877 15.776 9.085 1.00 93.75 89 LYS A O 1
ATOM 723 N N . ASN A 1 90 ? -2.075 14.473 8.679 1.00 91.88 90 ASN A N 1
ATOM 724 C CA . ASN A 1 90 ? -1.497 14.592 10.009 1.00 91.88 90 ASN A CA 1
ATOM 725 C C . ASN A 1 90 ? -0.932 16.009 10.251 1.00 91.88 90 ASN A C 1
ATOM 727 O O . ASN A 1 90 ? -0.951 16.881 9.375 1.00 91.88 90 ASN A O 1
ATOM 731 N N . LYS A 1 91 ? -0.414 16.252 11.460 1.00 92.62 91 LYS A N 1
ATOM 732 C CA . LYS A 1 91 ? 0.130 17.566 11.858 1.00 92.62 91 LYS A CA 1
ATOM 733 C C . LYS A 1 91 ? 1.351 17.996 11.041 1.00 92.62 91 LYS A C 1
ATOM 735 O O . LYS A 1 91 ? 1.570 19.194 10.890 1.00 92.62 91 LYS A O 1
ATOM 740 N N . ASP A 1 92 ? 2.097 17.033 10.511 1.00 92.81 92 ASP A N 1
ATOM 741 C CA . ASP A 1 92 ? 3.285 17.254 9.685 1.00 92.81 92 ASP A CA 1
ATOM 742 C C . ASP A 1 92 ? 2.926 17.439 8.198 1.00 92.81 92 ASP A C 1
ATOM 744 O O . ASP A 1 92 ? 3.779 17.738 7.363 1.00 92.81 92 ASP A O 1
ATOM 748 N N . GLY A 1 93 ? 1.639 17.333 7.859 1.00 91.06 93 GLY A N 1
ATOM 749 C CA . GLY A 1 93 ? 1.133 17.499 6.506 1.00 91.06 93 GLY A CA 1
ATOM 750 C C . GLY A 1 93 ? 1.218 16.237 5.645 1.00 91.06 93 GLY A C 1
ATOM 751 O O . GLY A 1 93 ? 0.986 16.327 4.436 1.00 91.06 93 GLY A O 1
ATOM 752 N N . GLU A 1 94 ? 1.523 15.086 6.235 1.00 91.88 94 GLU A N 1
ATOM 753 C CA . GLU A 1 94 ? 1.542 13.789 5.560 1.00 91.88 94 GLU A CA 1
ATOM 754 C C . GLU A 1 94 ? 0.142 13.165 5.554 1.00 91.88 94 GLU A C 1
ATOM 756 O O . GLU A 1 94 ? -0.697 13.471 6.404 1.00 91.88 94 GLU A O 1
ATOM 761 N N . TRP A 1 95 ? -0.124 12.309 4.570 1.00 94.81 95 TRP A N 1
ATOM 762 C CA . TRP A 1 95 ? -1.423 11.666 4.400 1.00 94.81 95 TRP A CA 1
ATOM 763 C C . TRP A 1 95 ? -1.421 10.245 4.952 1.00 94.81 95 TRP A C 1
ATOM 765 O O . TRP A 1 95 ? -0.565 9.434 4.615 1.00 94.81 95 TRP A O 1
ATOM 775 N N . GLU A 1 96 ? -2.437 9.938 5.746 1.00 96.06 96 GLU A N 1
ATOM 776 C CA . GLU A 1 96 ? -2.638 8.651 6.403 1.00 96.06 96 GLU A CA 1
ATOM 777 C C . GLU A 1 96 ? -4.114 8.241 6.349 1.00 96.06 96 GLU A C 1
ATOM 779 O O . GLU A 1 96 ? -4.996 9.056 6.075 1.00 96.06 96 GLU A O 1
ATOM 784 N N . ILE A 1 97 ? -4.397 6.969 6.607 1.00 95.25 97 ILE A N 1
ATOM 785 C CA . ILE A 1 97 ? -5.754 6.470 6.811 1.00 95.25 97 ILE A CA 1
ATOM 786 C C . ILE A 1 97 ? -6.073 6.529 8.298 1.00 95.25 97 ILE A C 1
ATOM 788 O O . ILE A 1 97 ? -5.403 5.888 9.106 1.00 95.25 97 ILE A O 1
ATOM 792 N N . LEU A 1 98 ? -7.126 7.265 8.638 1.00 94.31 98 LEU A N 1
ATOM 793 C CA . LEU A 1 98 ? -7.707 7.338 9.971 1.00 94.31 98 LEU A CA 1
ATOM 794 C C . LEU A 1 98 ? -8.900 6.386 10.072 1.00 94.31 98 LEU A C 1
ATOM 796 O O . LEU A 1 98 ? -9.903 6.551 9.372 1.00 94.31 98 LEU A O 1
ATOM 800 N N . LEU A 1 99 ? -8.795 5.415 10.976 1.00 92.56 99 LEU A N 1
ATOM 801 C CA . LEU A 1 99 ? -9.854 4.481 11.339 1.00 92.56 99 LEU A CA 1
ATOM 802 C C . LEU A 1 99 ? -10.355 4.791 12.751 1.00 92.56 99 LEU A C 1
ATOM 804 O O . LEU A 1 99 ? -9.555 4.958 13.672 1.00 92.56 99 LEU A O 1
ATOM 808 N N . TYR A 1 100 ? -11.674 4.805 12.926 1.00 89.25 100 TYR A N 1
ATOM 809 C CA . TYR A 1 100 ? -12.314 4.922 14.235 1.00 89.25 100 TYR A CA 1
ATOM 810 C C . TYR A 1 100 ? -12.816 3.551 14.687 1.00 89.25 100 TYR A C 1
ATOM 812 O O . TYR A 1 100 ? -13.566 2.898 13.963 1.00 89.25 100 TYR A O 1
ATOM 820 N N . ILE A 1 101 ? -12.409 3.120 15.882 1.00 86.00 101 ILE A N 1
ATOM 821 C CA . ILE A 1 101 ? -12.842 1.864 16.504 1.00 86.00 101 ILE A CA 1
ATOM 822 C C . ILE A 1 101 ? -13.345 2.197 17.908 1.00 86.00 101 ILE A C 1
ATOM 824 O O . ILE A 1 101 ? -12.559 2.429 18.826 1.00 86.00 101 ILE A O 1
ATOM 828 N N . GLY A 1 102 ? -14.667 2.276 18.071 1.00 83.00 102 GLY A N 1
ATOM 829 C CA . GLY A 1 102 ? -15.268 2.800 19.298 1.00 83.00 102 GLY A CA 1
ATOM 830 C C . GLY A 1 102 ? -14.803 4.236 19.570 1.00 83.00 102 GLY A C 1
ATOM 831 O O . GLY A 1 102 ? -14.958 5.109 18.720 1.00 83.00 102 GLY A O 1
ATOM 832 N N . ASN A 1 103 ? -14.198 4.464 20.740 1.00 83.00 103 ASN A N 1
ATOM 833 C CA . ASN A 1 103 ? -13.648 5.767 21.143 1.00 83.00 103 ASN A CA 1
ATOM 834 C C . ASN A 1 103 ? -12.153 5.933 20.811 1.00 83.00 103 ASN A C 1
ATOM 836 O O . ASN A 1 103 ? -11.540 6.923 21.212 1.00 83.00 103 ASN A O 1
ATOM 840 N N . GLU A 1 104 ? -11.547 4.971 20.117 1.00 86.50 104 GLU A N 1
ATOM 841 C CA . GLU A 1 104 ? -10.141 5.014 19.733 1.00 86.50 104 GLU A CA 1
ATOM 842 C C . GLU A 1 104 ? -9.969 5.341 18.247 1.00 86.50 104 GLU A C 1
ATOM 844 O O . GLU A 1 104 ? -10.784 4.973 17.399 1.00 86.50 104 GLU A O 1
ATOM 849 N N . SER A 1 105 ? -8.855 5.995 17.927 1.00 89.06 105 SER A N 1
ATOM 850 C CA . SER A 1 105 ? -8.410 6.250 16.559 1.00 89.06 105 SER A CA 1
ATOM 851 C C . SER A 1 105 ? -7.133 5.472 16.258 1.00 89.06 105 SER A C 1
ATOM 853 O O . SER A 1 105 ? -6.177 5.520 17.040 1.00 89.06 105 SER A O 1
ATOM 855 N N . LEU A 1 106 ? -7.083 4.811 15.106 1.00 91.94 106 LEU A N 1
ATOM 856 C CA . LEU A 1 106 ? -5.872 4.216 14.551 1.00 91.94 106 LEU A CA 1
ATOM 857 C C . LEU A 1 106 ? -5.487 4.924 13.256 1.00 91.94 106 LEU A C 1
ATOM 859 O O . LEU A 1 106 ? -6.349 5.278 12.456 1.00 91.94 106 LEU A O 1
ATOM 863 N N . PHE A 1 107 ? -4.183 5.068 13.052 1.00 93.69 107 PHE A N 1
ATOM 864 C CA . PHE A 1 107 ? -3.608 5.703 11.876 1.00 93.69 107 PHE A CA 1
ATOM 865 C C . PHE A 1 107 ? -2.723 4.707 11.131 1.00 93.69 107 PHE A C 1
ATOM 867 O O . PHE A 1 107 ? -1.963 3.956 11.754 1.00 93.69 107 PHE A O 1
ATOM 874 N N . ILE A 1 108 ? -2.823 4.695 9.805 1.00 94.75 108 ILE A N 1
ATOM 875 C CA . ILE A 1 108 ? -1.964 3.901 8.927 1.00 94.75 108 ILE A CA 1
ATOM 876 C C . ILE A 1 108 ? -1.404 4.803 7.849 1.00 94.75 108 ILE A C 1
ATOM 878 O O . ILE A 1 108 ? -2.156 5.433 7.117 1.00 94.75 108 ILE A O 1
ATOM 882 N N . ASP A 1 109 ? -0.092 4.784 7.692 1.00 96.44 109 ASP A N 1
ATOM 883 C CA . ASP A 1 109 ? 0.581 5.470 6.601 1.00 96.44 109 ASP A CA 1
ATOM 884 C C . ASP A 1 109 ? 0.914 4.462 5.482 1.00 96.44 109 ASP A C 1
ATOM 886 O O . ASP A 1 109 ? 1.876 3.687 5.610 1.00 96.44 109 ASP A O 1
ATOM 890 N N . PRO A 1 110 ? 0.114 4.412 4.398 1.00 97.38 110 PRO A N 1
ATOM 891 C CA . PRO A 1 110 ? 0.356 3.485 3.301 1.00 97.38 110 PRO A CA 1
ATOM 892 C C . PRO A 1 110 ? 1.578 3.885 2.462 1.00 97.38 110 PRO A C 1
ATOM 894 O O . PRO A 1 110 ? 2.257 3.009 1.923 1.00 97.38 110 PRO A O 1
ATOM 897 N N . PHE A 1 111 ? 1.909 5.176 2.383 1.00 97.50 111 PHE A N 1
ATOM 898 C CA . PHE A 1 111 ? 3.058 5.662 1.618 1.00 97.50 111 PHE A CA 1
ATOM 899 C C . PHE A 1 111 ? 4.357 5.213 2.274 1.00 97.50 111 PHE A C 1
ATOM 901 O O . PHE A 1 111 ? 5.192 4.568 1.640 1.00 97.50 111 PHE A O 1
ATOM 908 N N . ARG A 1 112 ? 4.486 5.426 3.582 1.00 96.50 112 ARG A N 1
ATOM 909 C CA . ARG A 1 112 ? 5.653 4.979 4.341 1.00 96.50 112 ARG A CA 1
ATOM 910 C C . ARG A 1 112 ? 5.792 3.462 4.371 1.00 96.50 112 ARG A C 1
ATOM 912 O O . ARG A 1 112 ? 6.914 2.959 4.445 1.00 96.50 112 ARG A O 1
ATOM 919 N N . ALA A 1 113 ? 4.689 2.713 4.326 1.00 97.19 113 ALA A N 1
ATOM 920 C CA . ALA A 1 113 ? 4.744 1.258 4.196 1.00 97.19 113 ALA A CA 1
ATOM 921 C C . ALA A 1 113 ? 5.410 0.838 2.874 1.00 97.19 113 ALA A C 1
ATOM 923 O O . ALA A 1 113 ? 6.305 -0.010 2.884 1.00 97.19 113 ALA A O 1
ATOM 924 N N . VAL A 1 114 ? 5.033 1.474 1.761 1.00 97.50 114 VAL A N 1
ATOM 925 C CA . VAL A 1 114 ? 5.636 1.240 0.441 1.00 97.50 114 VAL A CA 1
ATOM 926 C C . VAL A 1 114 ? 7.092 1.704 0.393 1.00 97.50 114 VAL A C 1
ATOM 928 O O . VAL A 1 114 ? 7.951 0.952 -0.064 1.00 97.50 114 VAL A O 1
ATOM 931 N N . GLU A 1 115 ? 7.414 2.886 0.920 1.00 96.38 115 GLU A N 1
ATOM 932 C CA . GLU A 1 115 ? 8.802 3.370 0.980 1.00 96.38 115 GLU A CA 1
ATOM 933 C C . GLU A 1 115 ? 9.702 2.396 1.733 1.00 96.38 115 GLU A C 1
ATOM 935 O O . GLU A 1 115 ? 10.758 2.000 1.237 1.00 96.38 115 GLU A O 1
ATOM 940 N N . LYS A 1 116 ? 9.260 1.947 2.914 1.00 96.31 116 LYS A N 1
ATOM 941 C CA . LYS A 1 116 ? 9.979 0.930 3.685 1.00 96.31 116 LYS A CA 1
ATOM 942 C C . LYS A 1 116 ? 10.136 -0.358 2.891 1.00 96.31 116 LYS A C 1
ATOM 944 O O . LYS A 1 116 ? 11.211 -0.947 2.940 1.00 96.31 116 LYS A O 1
ATOM 949 N N . ARG A 1 117 ? 9.113 -0.791 2.146 1.00 96.44 117 ARG A N 1
ATOM 950 C CA . ARG A 1 117 ? 9.200 -1.982 1.292 1.00 96.44 117 ARG A CA 1
ATOM 951 C C . ARG A 1 117 ? 10.264 -1.851 0.200 1.00 96.44 117 ARG A C 1
ATOM 953 O O . ARG A 1 117 ? 10.957 -2.831 -0.078 1.00 96.44 117 ARG A O 1
ATOM 960 N N . ILE A 1 118 ? 10.406 -0.673 -0.400 1.00 94.50 118 ILE A N 1
ATOM 961 C CA . ILE A 1 118 ? 11.406 -0.407 -1.443 1.00 94.50 118 ILE A CA 1
ATOM 962 C C . ILE A 1 118 ? 12.816 -0.335 -0.840 1.00 94.50 118 ILE A C 1
ATOM 964 O O . ILE A 1 118 ? 13.752 -0.913 -1.387 1.00 94.50 118 ILE A O 1
ATOM 968 N N . ILE A 1 119 ? 12.969 0.339 0.304 1.00 93.88 119 ILE A N 1
ATOM 969 C CA . ILE A 1 119 ? 14.271 0.586 0.946 1.00 93.88 119 ILE A CA 1
ATOM 970 C C . ILE A 1 119 ? 14.801 -0.660 1.667 1.00 93.88 119 ILE A C 1
ATOM 972 O O . ILE A 1 119 ? 15.974 -1.001 1.537 1.00 93.88 119 ILE A O 1
ATOM 976 N N . LEU A 1 120 ? 13.949 -1.329 2.446 1.00 94.88 120 LEU A N 1
ATOM 977 C CA . LEU A 1 120 ? 14.316 -2.456 3.314 1.00 94.88 120 LEU A CA 1
ATOM 978 C C . LEU A 1 120 ? 14.020 -3.818 2.669 1.00 94.88 120 LEU A C 1
ATOM 980 O O . LEU A 1 120 ? 14.316 -4.866 3.242 1.00 94.88 120 LEU A O 1
ATOM 984 N N . GLY A 1 121 ? 13.408 -3.831 1.485 1.00 92.94 121 GLY A N 1
ATOM 985 C CA . GLY A 1 121 ? 13.075 -5.060 0.780 1.00 92.94 121 GLY A CA 1
ATOM 986 C C . GLY A 1 121 ? 12.044 -5.916 1.526 1.00 92.94 121 GLY A C 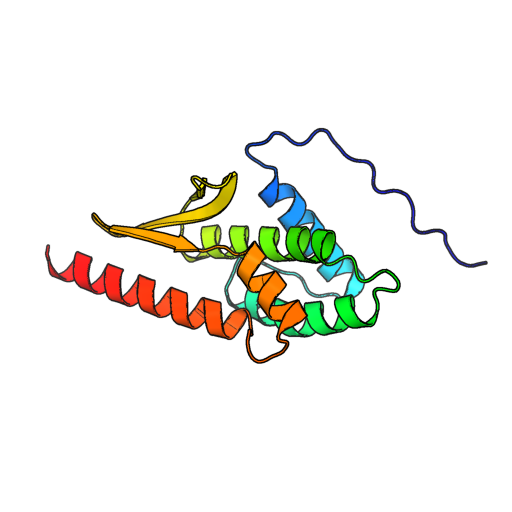1
ATOM 987 O O . GLY A 1 121 ? 11.146 -5.421 2.213 1.00 92.94 121 GLY A O 1
ATOM 988 N N . LYS A 1 122 ? 12.181 -7.240 1.401 1.00 91.75 122 LYS A N 1
ATOM 989 C CA . LYS A 1 122 ? 11.208 -8.242 1.883 1.00 91.75 122 LYS A CA 1
ATOM 990 C C . LYS A 1 122 ? 10.954 -8.217 3.396 1.00 91.75 122 LYS A C 1
ATOM 992 O O . LYS A 1 122 ? 9.932 -8.743 3.843 1.00 91.75 122 LYS A O 1
ATOM 997 N N . GLU A 1 123 ? 11.843 -7.612 4.184 1.00 91.12 123 GLU A N 1
ATOM 998 C CA . GLU A 1 123 ? 11.643 -7.417 5.627 1.00 91.12 123 GLU A CA 1
ATOM 999 C C . GLU A 1 123 ? 10.450 -6.501 5.923 1.00 91.12 123 GLU A C 1
ATOM 1001 O O . GLU A 1 123 ? 9.761 -6.674 6.928 1.00 91.12 123 GLU A O 1
ATOM 1006 N N . SER A 1 124 ? 10.154 -5.579 5.005 1.00 94.50 124 SER A N 1
ATOM 1007 C CA . SER A 1 124 ? 9.025 -4.652 5.079 1.00 94.50 124 SER A CA 1
ATOM 1008 C C . SER A 1 124 ? 7.886 -5.040 4.134 1.00 94.50 124 SER A C 1
ATOM 1010 O O . SER A 1 124 ? 7.254 -4.169 3.548 1.00 94.50 124 SER A O 1
ATOM 1012 N N . SER A 1 125 ? 7.617 -6.345 3.990 1.00 97.12 125 SER A N 1
ATOM 1013 C CA . SER A 1 125 ? 6.496 -6.871 3.192 1.00 97.12 125 SER A CA 1
ATOM 1014 C C . SER A 1 125 ? 5.180 -6.157 3.509 1.00 97.12 125 SER A C 1
ATOM 1016 O O . SER A 1 125 ? 4.749 -6.097 4.669 1.00 97.12 125 SER A O 1
ATOM 1018 N N . ILE A 1 126 ? 4.535 -5.648 2.461 1.00 97.62 126 ILE A N 1
ATOM 1019 C CA . ILE A 1 126 ? 3.287 -4.894 2.568 1.00 97.62 126 ILE A CA 1
ATOM 1020 C C . ILE A 1 126 ? 2.176 -5.806 3.075 1.00 97.62 126 ILE A C 1
ATOM 1022 O O . ILE A 1 126 ? 1.531 -5.466 4.065 1.00 97.62 126 ILE A O 1
ATOM 1026 N N . LEU A 1 127 ? 2.013 -6.993 2.480 1.00 97.69 127 LEU A N 1
ATOM 1027 C CA . LEU A 1 127 ? 0.975 -7.939 2.893 1.00 97.69 127 LEU A CA 1
ATOM 1028 C C . LEU A 1 127 ? 1.145 -8.343 4.361 1.00 97.69 127 LEU A C 1
ATOM 1030 O O . LEU A 1 127 ? 0.197 -8.279 5.139 1.00 97.69 127 LEU A O 1
ATOM 1034 N N . LYS A 1 128 ? 2.367 -8.697 4.788 1.00 96.50 128 LYS A N 1
ATOM 1035 C CA . LYS A 1 128 ? 2.610 -9.089 6.187 1.00 96.50 128 LYS A CA 1
ATOM 1036 C C . LYS A 1 128 ? 2.259 -7.972 7.168 1.00 96.50 128 LYS A C 1
ATOM 1038 O O . LYS A 1 128 ? 1.745 -8.260 8.251 1.00 96.50 128 LYS A O 1
ATOM 1043 N N . ASN A 1 129 ? 2.567 -6.724 6.825 1.00 94.81 129 ASN A N 1
ATOM 1044 C CA . ASN A 1 129 ? 2.257 -5.571 7.665 1.00 94.81 129 ASN A CA 1
ATOM 1045 C C . ASN A 1 129 ? 0.756 -5.267 7.672 1.00 94.81 129 ASN A C 1
ATOM 1047 O O . ASN A 1 129 ? 0.198 -5.055 8.749 1.00 94.81 129 ASN A O 1
ATOM 1051 N N . PHE A 1 130 ? 0.098 -5.341 6.513 1.00 96.56 130 PHE A N 1
ATOM 1052 C CA . PHE A 1 130 ? -1.349 -5.204 6.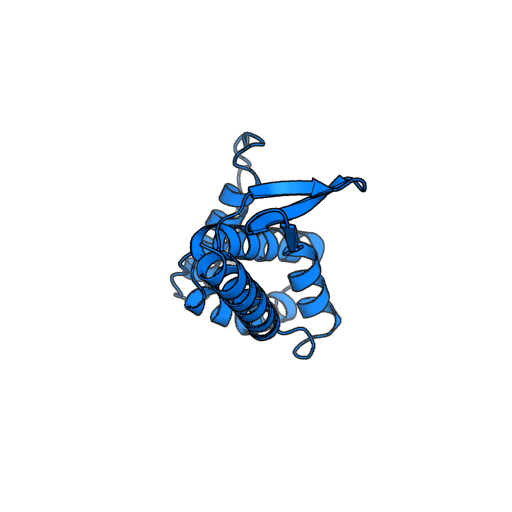389 1.00 96.56 130 PHE A CA 1
ATOM 1053 C C . PHE A 1 130 ? -2.089 -6.260 7.219 1.00 96.56 130 PHE A C 1
ATOM 1055 O O . PHE A 1 130 ? -2.848 -5.894 8.110 1.00 96.56 130 PHE A O 1
ATOM 1062 N N . SER A 1 131 ? -1.798 -7.554 7.052 1.00 96.12 131 SER A N 1
ATOM 1063 C CA . SER A 1 131 ? -2.487 -8.609 7.810 1.00 96.12 131 SER A CA 1
ATOM 1064 C C . SER A 1 131 ? -2.212 -8.519 9.321 1.00 96.12 131 SER A C 1
ATOM 1066 O O . SER A 1 131 ? -3.069 -8.861 10.133 1.00 96.12 131 SER A O 1
ATOM 1068 N N . LYS A 1 132 ? -1.029 -8.039 9.747 1.00 94.38 132 LYS A N 1
ATOM 1069 C CA . LYS A 1 132 ? -0.762 -7.733 11.170 1.00 94.38 132 LYS A CA 1
ATOM 1070 C C . LYS A 1 132 ? -1.655 -6.605 11.679 1.00 94.38 132 LYS A C 1
ATOM 1072 O O . LYS A 1 132 ? -2.179 -6.707 12.787 1.00 94.38 132 LYS A O 1
ATOM 1077 N N . PHE A 1 133 ? -1.796 -5.541 10.896 1.00 93.31 133 PHE A N 1
ATOM 1078 C CA . PHE A 1 133 ? -2.651 -4.415 11.238 1.00 93.31 133 PHE A CA 1
ATOM 1079 C C . PHE A 1 133 ? -4.131 -4.819 11.266 1.00 93.31 133 PHE A C 1
ATOM 1081 O O . PHE A 1 133 ? -4.802 -4.555 12.259 1.00 93.31 133 PHE A O 1
ATOM 1088 N N . LYS A 1 134 ? -4.611 -5.530 10.243 1.00 94.00 134 LYS A N 1
ATOM 1089 C CA . LYS A 1 134 ? -5.982 -6.045 10.150 1.00 94.00 134 LYS A CA 1
ATOM 1090 C C . LYS A 1 134 ? -6.368 -6.868 11.377 1.00 94.00 134 LYS A C 1
ATOM 1092 O O . LYS A 1 134 ? -7.334 -6.527 12.046 1.00 94.00 134 LYS A O 1
ATOM 1097 N N . ARG A 1 135 ? -5.528 -7.823 11.793 1.00 94.06 135 ARG A N 1
ATOM 1098 C CA . ARG A 1 135 ? -5.756 -8.581 13.039 1.00 94.06 135 ARG A CA 1
ATOM 1099 C C . ARG A 1 135 ? -5.854 -7.693 14.283 1.00 94.06 135 ARG A C 1
ATOM 1101 O O . ARG A 1 135 ? -6.624 -7.987 15.191 1.00 94.06 135 ARG A O 1
ATOM 1108 N N . LYS A 1 136 ? -5.066 -6.613 14.354 1.00 90.62 136 LYS A N 1
ATOM 1109 C CA . LYS A 1 136 ? -5.139 -5.648 15.465 1.00 90.62 136 LYS A CA 1
ATOM 1110 C C . LYS A 1 136 ? -6.468 -4.887 15.454 1.00 90.62 136 LYS A C 1
ATOM 1112 O O . LYS A 1 136 ? -7.016 -4.651 16.526 1.00 90.62 136 LYS A O 1
ATOM 1117 N N . VAL A 1 137 ? -6.968 -4.506 14.277 1.00 90.25 137 VAL A N 1
ATOM 1118 C CA . VAL A 1 137 ? -8.290 -3.880 14.113 1.00 90.25 137 VAL A CA 1
ATOM 1119 C C . VAL A 1 137 ? -9.391 -4.846 14.529 1.00 90.25 137 VAL A C 1
ATOM 1121 O O . VAL A 1 137 ? -10.184 -4.510 15.400 1.00 90.25 137 VAL A O 1
ATOM 1124 N N . GLU A 1 138 ? -9.394 -6.059 13.978 1.00 89.88 138 GLU A N 1
ATOM 1125 C CA . GLU A 1 138 ? -10.401 -7.090 14.258 1.00 89.88 138 GLU A CA 1
ATOM 1126 C C . GLU A 1 138 ? -10.470 -7.431 15.752 1.00 89.88 138 GLU A C 1
ATOM 1128 O O . GLU A 1 138 ? -11.559 -7.489 16.319 1.00 89.88 138 GLU A O 1
ATOM 1133 N N . SER A 1 139 ? -9.317 -7.567 16.418 1.00 88.25 139 SER A N 1
ATOM 1134 C CA . SER A 1 139 ? -9.258 -7.783 17.869 1.00 88.25 139 SER A CA 1
ATOM 1135 C C . SER A 1 139 ? -9.906 -6.639 18.652 1.00 88.25 139 SER A C 1
ATOM 1137 O O . SER A 1 139 ? -10.666 -6.896 19.577 1.00 88.25 139 SER A O 1
ATOM 1139 N N . ARG A 1 140 ? -9.645 -5.379 18.280 1.00 85.62 140 ARG A N 1
ATOM 1140 C CA . ARG A 1 140 ? -10.225 -4.215 18.974 1.00 85.62 140 ARG A CA 1
ATOM 1141 C C . ARG A 1 140 ? -11.719 -4.078 18.727 1.00 85.62 140 ARG A C 1
ATOM 1143 O O . ARG A 1 140 ? -12.454 -3.692 19.627 1.00 85.62 140 ARG A O 1
ATOM 1150 N N . VAL A 1 141 ? -12.175 -4.390 17.516 1.00 83.88 141 VAL A N 1
ATOM 1151 C CA . VAL A 1 141 ? -13.607 -4.419 17.203 1.00 83.88 141 VAL A CA 1
ATOM 1152 C C . VAL A 1 141 ? -14.305 -5.476 18.061 1.00 83.88 141 VAL A C 1
ATOM 1154 O O . VAL A 1 141 ? -15.346 -5.177 18.641 1.00 83.88 141 VAL A O 1
ATOM 1157 N N . ALA A 1 142 ? -13.719 -6.669 18.207 1.00 79.00 142 ALA A N 1
ATOM 1158 C CA . ALA A 1 142 ? -14.260 -7.708 19.082 1.00 79.00 142 ALA A CA 1
ATOM 1159 C C . ALA A 1 142 ? -14.362 -7.236 20.545 1.00 79.00 142 ALA A C 1
ATOM 1161 O O . ALA A 1 142 ? -15.405 -7.428 21.168 1.00 79.00 142 ALA A O 1
ATOM 1162 N N . ASP A 1 143 ? -13.336 -6.549 21.059 1.00 75.81 143 ASP A N 1
ATOM 1163 C CA . ASP A 1 143 ? -13.343 -5.995 22.419 1.00 75.81 143 ASP A CA 1
ATOM 1164 C C . ASP A 1 143 ? -14.457 -4.952 22.622 1.00 75.81 143 ASP A C 1
ATOM 1166 O O . ASP A 1 143 ? -15.097 -4.929 23.671 1.00 75.81 143 ASP A O 1
ATOM 1170 N N . VAL A 1 144 ? -14.733 -4.108 21.619 1.00 74.62 144 VAL A N 1
ATOM 1171 C CA . VAL A 1 144 ? -15.818 -3.111 21.681 1.00 74.62 144 VAL A CA 1
ATOM 1172 C C . VAL A 1 144 ? -17.194 -3.776 21.652 1.00 74.62 144 VAL A C 1
ATOM 1174 O O . VAL A 1 144 ? -18.081 -3.361 22.390 1.00 74.62 144 VAL A O 1
ATOM 1177 N N . VAL A 1 145 ? -17.386 -4.805 20.822 1.00 70.19 145 VAL A N 1
ATOM 1178 C CA . VAL A 1 145 ? -18.684 -5.485 20.668 1.00 70.19 145 VAL A CA 1
ATOM 1179 C C . VAL A 1 145 ? -19.069 -6.282 21.919 1.00 70.19 145 VAL A C 1
ATOM 1181 O O . VAL A 1 145 ? -20.250 -6.365 22.230 1.00 70.19 145 VAL A O 1
ATOM 1184 N N . ILE A 1 146 ? -18.103 -6.825 22.666 1.00 62.34 146 ILE A N 1
ATOM 1185 C CA . ILE A 1 146 ? -18.357 -7.595 23.901 1.00 62.34 146 ILE A CA 1
ATOM 1186 C C . ILE A 1 146 ? -18.797 -6.696 25.080 1.00 62.34 146 ILE A C 1
ATOM 1188 O O . ILE A 1 146 ? -19.328 -7.193 26.071 1.00 62.34 146 ILE A O 1
ATOM 1192 N N . LEU A 1 147 ? -18.594 -5.377 24.993 1.00 57.88 147 LEU A N 1
ATOM 1193 C CA . LEU A 1 147 ? -18.955 -4.418 26.047 1.00 57.88 147 LEU A CA 1
ATOM 1194 C C . LEU A 1 147 ? -20.407 -3.901 25.963 1.00 57.88 147 LEU A C 1
ATOM 1196 O O . LEU A 1 147 ? -20.794 -3.087 26.806 1.00 57.88 147 LEU A O 1
ATOM 1200 N N . PHE A 1 148 ? -21.191 -4.358 24.981 1.00 46.34 148 PHE A N 1
ATOM 1201 C CA . PHE A 1 148 ? -22.618 -4.053 24.808 1.00 46.34 148 PHE A CA 1
ATOM 1202 C C . PHE A 1 148 ? -23.488 -5.286 25.067 1.00 46.34 148 PHE A C 1
ATOM 1204 O O . PHE A 1 148 ? -24.621 -5.088 25.562 1.00 46.34 148 PHE A O 1
#

Foldseek 3Di:
DDDDPDDDDDDDDDPQCQLVVLLVVLQVVCCVPPVDRADLELVNLQVLQVVLVVCCVPDPPNPLPSSLSNQLSNPQSSCCVYPNFDWDQDPVRATWGWDDQPPDIDTGRSSVLSSCCSVVPPVSRRSVVVVVVVVVSVVSNVVVVVVD

Radius of gyration: 16.6 Å; chains: 1; bounding box: 39×29×61 Å

Sequence (148 aa):
MRPRVGIIIFREIKMDNYFSEYAEINRETVKKAFDIDLGYNEESIGFLDPIIDEVWALSDAKDLKSITLLFGSFLGEAIRADLGGNWHKNKDGEWEILLYIGNESLFIDPFRAVEKRIILGKESSILKNFSKFKRKVESRVADVVILF

pLDDT: mean 86.38, std 17.59, range [32.75, 98.44]

Secondary structure (DSSP, 8-state):
-PPP-PPP------GGGHHHHHHHHHHHHHHHHH-----SSHHHHHHHHHHHHHHHHH-TT--HHHHHHHHHHHHHHHHHHHH--EEEE-TTS-EEEEEEETTEEEEE-HHHHHHHHHHHGGGG-HHHHHHHHHHHHHHHHHHHHTT-